Protein AF-A0A7R9W314-F1 (afdb_monomer)

pLDDT: mean 70.93, std 20.99, range [37.16, 96.94]

Radius of gyration: 22.86 Å; Cα contacts (8 Å, |Δi|>4): 76; chains: 1; bounding box: 72×40×45 Å

Solvent-accessible surface area (backbone atoms only — not comparable to full-atom values): 7756 Å² total; per-residue (Å²): 132,90,81,87,83,90,87,79,88,80,91,74,93,72,80,85,75,91,73,79,82,76,75,77,73,76,75,78,81,85,75,85,87,82,88,90,84,82,79,89,85,84,85,86,83,83,79,80,63,73,93,79,44,99,67,88,30,60,48,74,48,79,35,54,52,63,67,47,68,48,92,50,57,81,52,60,50,74,50,76,45,85,40,74,96,56,45,70,66,41,58,46,43,73,71,45,45,53,53,50,54,26,49,58,68,60,75,79,116

Organism: NCBI:txid2749911

Foldseek 3Di:
DDDDDDDDDDDDDDDDDDDDPPPPPPPPPPDDDDDDDADDDDDDDDDDPVVPDVDDQKDKDKAQQPRQQAPGSRDIDIDIDRDDPDNPVVVVCNPCVSVVVNVVNVVVD

Nearest PDB structures (foldseek):
  4uxg-assembly2_E  TM=2.327E-01  e=3.414E+00  Tequatrovirus T4
  5nxh-assembly1_C  TM=2.065E-01  e=5.202E+00  Tequatrovirus T4

Secondary structure (DSSP, 8-state):
--------------PPP-------------PPP-SS-PPP----PPP--TTT-SS---EEEEE-TTSS--S-TT--EEEEE---S-SHHHHHHHHHHHHHHHHHHHHT-

InterPro domains:
  IPR000222 PPM-type phosphatase, divalent cation binding [PS01032] (77-85)
  IPR036457 PPM-type phosphatase-like domain superfamily [G3DSA:3.60.40.10] (22-109)
  IPR036457 PPM-type phosphatase-like domain superfamily [SSF81606] (36-106)

Mean predicted aligned error: 15.4 Å

Structure (mmCIF, N/CA/C/O backbone):
data_AF-A0A7R9W314-F1
#
_entry.id   AF-A0A7R9W314-F1
#
loop_
_atom_site.group_PDB
_atom_site.id
_atom_site.type_symbol
_atom_site.label_atom_id
_atom_site.label_alt_id
_atom_site.label_comp_id
_atom_site.label_asym_id
_atom_site.label_entity_id
_atom_site.label_seq_id
_atom_site.pdbx_PDB_ins_code
_atom_site.Cartn_x
_atom_site.Cartn_y
_atom_site.Cartn_z
_atom_site.occupancy
_atom_site.B_iso_or_equiv
_atom_site.auth_seq_id
_atom_site.auth_comp_id
_atom_site.auth_asym_id
_atom_site.auth_atom_id
_atom_site.pdbx_PDB_model_num
ATOM 1 N N . ASN A 1 1 ? -61.585 -0.830 18.995 1.00 44.78 1 ASN A N 1
ATOM 2 C CA . ASN A 1 1 ? -61.076 -0.820 20.380 1.00 44.78 1 ASN A CA 1
ATOM 3 C C . ASN A 1 1 ? -59.577 -1.008 20.354 1.00 44.78 1 ASN A C 1
ATOM 5 O O . ASN A 1 1 ? -59.170 -2.032 19.835 1.00 44.78 1 ASN A O 1
ATOM 9 N N . PHE A 1 2 ? -58.839 -0.047 20.934 1.00 43.28 2 PHE A N 1
ATOM 10 C CA . PHE A 1 2 ? -57.422 -0.138 21.340 1.00 43.28 2 PHE A CA 1
ATOM 11 C C . PHE A 1 2 ? -56.403 -0.321 20.185 1.00 43.28 2 PHE A C 1
ATOM 13 O O . PHE A 1 2 ? -56.464 -1.303 19.471 1.00 43.28 2 PHE A O 1
ATOM 20 N N . LEU A 1 3 ? -55.442 0.555 19.889 1.00 47.28 3 LEU A N 1
ATOM 21 C CA . LEU A 1 3 ? -54.722 1.537 20.692 1.00 47.28 3 LEU A CA 1
ATOM 22 C C . LEU A 1 3 ? -54.545 2.859 19.925 1.00 47.28 3 LEU A C 1
ATOM 24 O O . LEU A 1 3 ? -54.200 2.890 18.745 1.00 47.28 3 LEU A O 1
ATOM 28 N N . LYS A 1 4 ? -54.745 3.944 20.668 1.00 45.94 4 LYS A N 1
ATOM 29 C CA . LYS A 1 4 ? -54.036 5.216 20.520 1.00 45.94 4 LYS A CA 1
ATOM 30 C C . LYS A 1 4 ? -52.653 5.041 21.164 1.00 45.94 4 LYS A C 1
ATOM 32 O O . LYS A 1 4 ? -52.574 4.240 22.084 1.00 45.94 4 LYS A O 1
ATOM 37 N N . ASP A 1 5 ? -51.640 5.758 20.674 1.00 45.75 5 ASP A N 1
ATOM 38 C CA . ASP A 1 5 ? -50.556 6.413 21.444 1.00 45.75 5 ASP A CA 1
ATOM 39 C C . ASP A 1 5 ? -49.535 6.979 20.433 1.00 45.75 5 ASP A C 1
ATOM 41 O O . ASP A 1 5 ? -48.861 6.249 19.716 1.00 45.75 5 ASP A O 1
ATOM 45 N N . THR A 1 6 ? -49.631 8.253 20.046 1.00 47.88 6 THR A N 1
ATOM 46 C CA . THR A 1 6 ? -48.913 9.408 20.626 1.00 47.88 6 THR A CA 1
ATOM 47 C C . THR A 1 6 ? -47.394 9.250 20.735 1.00 47.88 6 THR A C 1
ATOM 49 O O . THR A 1 6 ? -46.882 8.839 21.767 1.00 47.88 6 THR A O 1
ATOM 52 N N . CYS A 1 7 ? -46.679 9.778 19.737 1.00 37.16 7 CYS A N 1
ATOM 53 C CA . CYS A 1 7 ? -45.371 10.404 19.937 1.00 37.16 7 CYS A CA 1
ATOM 54 C C . CYS A 1 7 ? -45.398 11.812 19.321 1.00 37.16 7 CYS A C 1
ATOM 56 O O 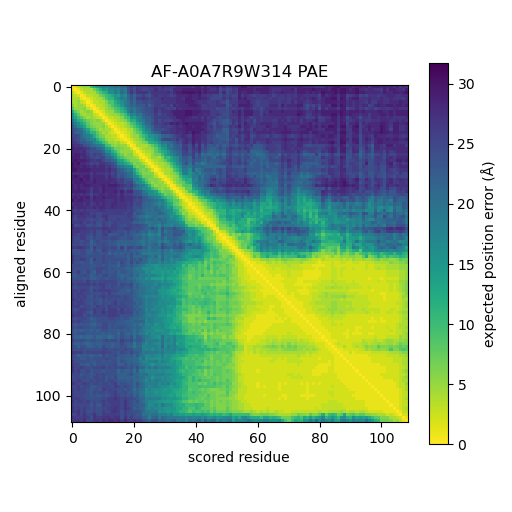. CYS A 1 7 ? -45.222 12.004 18.121 1.00 37.16 7 CYS A O 1
ATOM 58 N N . LYS A 1 8 ? -45.678 12.801 20.176 1.00 43.97 8 LYS A N 1
ATOM 59 C CA . LYS A 1 8 ? -45.289 14.209 20.013 1.00 43.97 8 LYS A CA 1
ATOM 60 C C . LYS A 1 8 ? -44.106 14.474 20.957 1.00 43.97 8 LYS A C 1
ATOM 62 O O . LYS A 1 8 ? -44.029 13.818 21.990 1.00 43.97 8 LYS A O 1
ATOM 67 N N . PHE A 1 9 ? -43.324 15.514 20.638 1.00 39.28 9 PHE A N 1
ATOM 68 C CA . PHE A 1 9 ? -42.152 16.075 21.349 1.00 39.28 9 PHE A CA 1
ATOM 69 C C . PHE A 1 9 ? -40.831 15.331 21.071 1.00 39.28 9 PHE A C 1
ATOM 71 O O . PHE A 1 9 ? -40.770 14.122 21.204 1.00 39.28 9 PHE A O 1
ATOM 78 N N . PHE A 1 10 ? -39.733 15.958 20.632 1.00 40.94 10 PHE A N 1
ATOM 79 C CA . PHE A 1 10 ? -39.216 17.303 20.905 1.00 40.94 10 PHE A CA 1
ATOM 80 C C . PHE A 1 10 ? -38.650 17.980 19.647 1.00 40.94 10 PHE A C 1
ATOM 82 O O . PHE A 1 10 ? -37.855 17.394 18.916 1.00 40.94 10 PHE A O 1
ATOM 89 N N . GLY A 1 11 ? -38.975 19.263 19.475 1.00 47.06 11 GLY A N 1
ATOM 90 C CA . GLY A 1 11 ? -38.078 20.192 18.803 1.00 47.06 11 GLY A CA 1
ATOM 91 C C . GLY A 1 11 ? -36.898 20.511 19.721 1.00 47.06 11 GLY A C 1
ATOM 92 O O . GLY A 1 11 ? -37.087 20.835 20.892 1.00 47.06 11 GLY A O 1
ATOM 93 N N . ALA A 1 12 ? -35.687 20.417 19.186 1.00 44.69 12 ALA A N 1
ATOM 94 C CA . ALA A 1 12 ? -34.502 21.057 19.737 1.00 44.69 12 ALA A CA 1
ATOM 95 C C . ALA A 1 12 ? -33.561 21.373 18.574 1.00 44.69 12 ALA A C 1
ATOM 97 O O . ALA A 1 12 ? -32.737 20.565 18.153 1.00 44.69 12 ALA A O 1
ATOM 98 N N . GLU A 1 13 ? -33.737 22.578 18.058 1.00 53.38 13 GLU A N 1
ATOM 99 C CA . GLU A 1 13 ? -32.801 23.304 17.220 1.00 53.38 13 GLU A CA 1
ATOM 100 C C . GLU A 1 13 ? -31.428 23.326 17.921 1.00 53.38 13 GLU A C 1
ATOM 102 O O . GLU A 1 13 ? -31.232 23.999 18.935 1.00 53.38 13 GLU A O 1
ATOM 107 N N . ARG A 1 14 ? -30.468 22.536 17.430 1.00 49.84 14 ARG A N 1
ATOM 108 C CA . ARG A 1 14 ? -29.071 22.610 17.873 1.00 49.84 14 ARG A CA 1
ATOM 109 C C . ARG A 1 14 ? -28.219 23.077 16.706 1.00 49.84 14 ARG A C 1
ATOM 111 O O . ARG A 1 14 ? -27.969 22.335 15.763 1.00 49.84 14 ARG A O 1
ATOM 118 N N . ARG A 1 15 ? -27.776 24.331 16.800 1.00 53.88 15 ARG A N 1
ATOM 119 C CA . ARG A 1 15 ? -26.762 24.924 15.924 1.00 53.88 15 ARG A CA 1
ATOM 120 C C . ARG A 1 15 ? -25.493 24.057 15.952 1.00 53.88 15 ARG A C 1
ATOM 122 O O . ARG A 1 15 ? -25.038 23.736 17.056 1.00 53.88 15 ARG A O 1
ATOM 129 N N . PRO A 1 16 ? -24.874 23.725 14.808 1.00 57.66 16 PRO A N 1
ATOM 130 C CA . PRO A 1 16 ? -23.546 23.133 14.825 1.00 57.66 16 PRO A CA 1
ATOM 131 C C . PRO A 1 16 ? -22.528 24.173 15.319 1.00 57.66 16 PRO A C 1
ATOM 133 O O . PRO A 1 16 ? -22.443 25.288 14.804 1.00 57.66 16 PRO A O 1
ATOM 136 N N . LYS A 1 17 ? -21.777 23.814 16.367 1.00 59.94 17 LYS A N 1
ATOM 137 C CA . LYS A 1 17 ? -20.582 24.547 16.806 1.00 59.94 17 LYS A CA 1
ATOM 138 C C . LYS A 1 17 ? -19.440 24.276 15.812 1.00 59.94 17 LYS A C 1
ATOM 140 O O . LYS A 1 17 ? -19.335 23.150 15.331 1.00 59.94 17 LYS A O 1
ATOM 145 N N . PRO A 1 18 ? -18.560 25.252 15.534 1.00 59.12 18 PRO A N 1
ATOM 146 C CA . PRO A 1 18 ? -17.438 25.062 14.627 1.00 59.12 18 PRO A CA 1
ATOM 147 C C . PRO A 1 18 ? -16.318 24.305 15.349 1.00 59.12 18 PRO A C 1
ATOM 149 O O . PRO A 1 18 ? -15.553 24.886 16.117 1.00 59.12 18 PRO A O 1
ATOM 152 N N . SER A 1 19 ? -16.211 22.997 15.122 1.00 55.72 19 SER A N 1
ATOM 153 C CA . SER A 1 19 ? -15.044 22.215 15.535 1.00 55.72 19 SER A CA 1
ATOM 154 C C . SER A 1 19 ? -14.156 21.968 14.323 1.00 55.72 19 SER A C 1
ATOM 156 O O . SER A 1 19 ? -14.455 21.115 13.496 1.00 55.72 19 SER A O 1
ATOM 158 N N . HIS A 1 20 ? -13.099 22.777 14.226 1.00 51.25 20 HIS A N 1
ATOM 159 C CA . HIS A 1 20 ? -11.806 22.461 13.615 1.00 51.25 20 HIS A CA 1
ATOM 160 C C . HIS A 1 20 ? -11.831 21.315 12.595 1.00 51.25 20 HIS A C 1
ATOM 162 O O . HIS A 1 20 ? -11.523 20.167 12.914 1.00 51.25 20 HIS A O 1
ATOM 168 N N . VAL A 1 21 ? -12.134 21.667 11.345 1.00 46.75 21 VAL A N 1
ATOM 169 C CA . VAL A 1 21 ? -11.804 20.848 10.179 1.00 46.75 21 VAL A CA 1
ATOM 170 C C . VAL A 1 21 ? -10.280 20.754 10.129 1.00 46.75 21 VAL A C 1
ATOM 172 O O . VAL A 1 21 ? -9.602 21.643 9.610 1.00 46.75 21 VAL A O 1
ATOM 175 N N . ARG A 1 22 ? -9.721 19.698 10.727 1.00 47.00 22 ARG A N 1
ATOM 176 C CA . ARG A 1 22 ? -8.365 19.259 10.412 1.00 47.00 22 ARG A CA 1
ATOM 177 C C . ARG A 1 22 ? -8.419 18.761 8.977 1.00 47.00 22 ARG A C 1
ATOM 179 O O . ARG A 1 22 ? -8.831 17.639 8.720 1.00 47.00 22 ARG A O 1
ATOM 186 N N . LYS A 1 23 ? -8.051 19.643 8.052 1.00 43.34 23 LYS A N 1
ATOM 187 C CA . LYS A 1 23 ? -7.690 19.266 6.692 1.00 43.34 23 LYS A CA 1
ATOM 188 C C . LYS A 1 23 ? -6.521 18.292 6.825 1.00 43.34 23 LYS A C 1
ATOM 190 O O . LYS A 1 23 ? -5.404 18.720 7.107 1.00 43.34 23 LYS A O 1
ATOM 195 N N . THR A 1 24 ? -6.782 16.995 6.714 1.00 46.72 24 THR A N 1
ATOM 196 C CA . THR A 1 24 ? -5.748 16.028 6.361 1.00 46.72 24 THR A CA 1
ATOM 197 C C . THR A 1 24 ? -5.283 16.430 4.974 1.00 46.72 24 THR A C 1
ATOM 199 O O . THR A 1 24 ? -5.982 16.278 3.976 1.00 46.72 24 THR A O 1
ATOM 202 N N . VAL A 1 25 ? -4.133 17.090 4.954 1.00 42.16 25 VAL A N 1
ATOM 203 C CA . VAL A 1 25 ? -3.389 17.380 3.742 1.00 42.16 25 VAL A CA 1
ATOM 204 C C . VAL A 1 25 ? -2.981 16.013 3.204 1.00 42.16 25 VAL A C 1
ATOM 206 O O . VAL A 1 25 ? -2.051 15.404 3.722 1.00 42.16 25 VAL A O 1
ATOM 209 N N . CYS A 1 26 ? -3.730 15.488 2.231 1.00 43.72 26 CYS A N 1
ATOM 210 C CA . CYS A 1 26 ? -3.163 14.524 1.298 1.00 43.72 26 CYS A CA 1
ATOM 211 C C . CYS A 1 26 ? -2.029 15.272 0.612 1.00 43.72 26 CYS A C 1
ATOM 213 O O . CYS A 1 26 ? -2.261 16.216 -0.142 1.00 43.72 26 CYS A O 1
ATOM 215 N N . GLU A 1 27 ? -0.813 14.937 1.016 1.00 46.44 27 GLU A N 1
ATOM 216 C CA . GLU A 1 27 ? 0.412 15.502 0.492 1.00 46.44 27 GLU A CA 1
ATOM 217 C C . GLU A 1 27 ? 0.427 15.263 -1.021 1.00 46.44 27 GLU A C 1
ATOM 219 O O . GLU A 1 27 ? 0.504 14.129 -1.494 1.00 46.44 27 GLU A O 1
ATOM 224 N N . GLU A 1 28 ? 0.242 16.344 -1.781 1.00 49.66 28 GLU A N 1
ATOM 225 C CA . GLU A 1 28 ? 0.301 16.343 -3.236 1.00 49.66 28 GLU A CA 1
ATOM 226 C C . GLU A 1 28 ? 1.668 15.809 -3.675 1.00 49.66 28 GLU A C 1
ATOM 228 O O . GLU A 1 28 ? 2.685 16.505 -3.613 1.00 49.66 28 GLU A O 1
ATOM 233 N N . GLN A 1 29 ? 1.691 14.565 -4.151 1.00 48.41 29 GLN A N 1
ATOM 234 C CA . GLN A 1 29 ? 2.830 14.008 -4.864 1.00 48.41 29 GLN A CA 1
ATOM 235 C C . GLN A 1 29 ? 3.014 14.783 -6.171 1.00 48.41 29 GLN A C 1
ATOM 237 O O . GLN A 1 29 ? 2.358 14.557 -7.186 1.00 48.41 29 GLN A O 1
ATOM 242 N N . LYS A 1 30 ? 3.924 15.751 -6.120 1.00 46.88 30 LYS A N 1
ATOM 243 C CA . LYS A 1 30 ? 4.316 16.610 -7.231 1.00 46.88 30 LYS A CA 1
ATOM 244 C C . LYS A 1 30 ? 5.262 15.845 -8.163 1.00 46.88 30 LYS A C 1
ATOM 246 O O . LYS A 1 30 ? 6.467 16.079 -8.139 1.00 46.88 30 LYS A O 1
ATOM 251 N N . LEU A 1 31 ? 4.734 14.926 -8.976 1.00 50.66 31 LEU A N 1
ATOM 252 C CA . LEU A 1 31 ? 5.505 14.283 -10.046 1.00 50.66 31 LEU A CA 1
ATOM 253 C C . LEU A 1 31 ? 5.364 15.060 -11.360 1.00 50.66 31 LEU A C 1
ATOM 255 O O . LEU A 1 31 ? 4.271 15.248 -11.893 1.00 50.66 31 LEU A O 1
ATOM 259 N N . GLN A 1 32 ? 6.502 15.530 -11.869 1.00 41.72 32 GLN A N 1
ATOM 260 C CA . GLN A 1 32 ? 6.618 16.208 -13.153 1.00 41.72 32 GLN A CA 1
ATOM 261 C C . GLN A 1 32 ? 6.453 15.205 -14.303 1.00 41.72 32 GLN A C 1
ATOM 263 O O . GLN A 1 32 ? 7.152 14.200 -14.383 1.00 41.72 32 GLN A O 1
ATOM 268 N N . MET A 1 33 ? 5.509 15.527 -15.187 1.00 45.00 33 MET A N 1
ATOM 269 C CA . MET A 1 33 ? 5.185 14.841 -16.433 1.00 45.00 33 MET A CA 1
ATOM 270 C C . MET A 1 33 ? 6.268 15.048 -17.493 1.00 45.00 33 MET A C 1
ATOM 272 O O . MET A 1 33 ? 6.472 16.178 -17.931 1.00 45.00 33 MET A O 1
ATOM 276 N N . THR A 1 34 ? 6.802 13.960 -18.041 1.00 48.03 34 THR A N 1
ATOM 277 C CA . THR A 1 34 ? 7.074 13.845 -19.479 1.00 48.03 34 THR A CA 1
ATOM 278 C C . THR A 1 34 ? 6.877 12.391 -19.916 1.00 48.03 34 THR A C 1
ATOM 280 O O . THR A 1 34 ? 7.413 11.475 -19.307 1.00 48.03 34 THR A O 1
ATOM 283 N N . SER A 1 35 ? 6.151 12.206 -21.022 1.00 48.88 35 SER A N 1
ATOM 284 C CA . SER A 1 35 ? 6.073 10.984 -21.843 1.00 48.88 35 SER A CA 1
ATOM 285 C C . SER A 1 35 ? 4.814 10.101 -21.718 1.00 48.88 35 SER A C 1
ATOM 287 O O . SER A 1 35 ? 4.202 9.941 -20.671 1.00 48.88 35 SER A O 1
ATOM 289 N N . THR A 1 36 ? 4.383 9.639 -22.891 1.00 53.84 36 THR A N 1
ATOM 290 C CA . THR A 1 36 ? 3.026 9.343 -23.402 1.00 53.84 36 THR A CA 1
ATOM 291 C C . THR A 1 36 ? 2.623 7.868 -23.247 1.00 53.84 36 THR A C 1
ATOM 293 O O . THR A 1 36 ? 3.387 7.022 -23.683 1.00 53.84 36 THR A O 1
ATOM 296 N N . ARG A 1 37 ? 1.455 7.411 -22.778 1.00 62.69 37 ARG A N 1
ATOM 297 C CA . ARG A 1 37 ? 0.161 7.965 -22.340 1.00 62.69 37 ARG A CA 1
ATOM 298 C C . ARG A 1 37 ? -0.317 7.041 -21.203 1.00 62.69 37 ARG A C 1
ATOM 300 O O . ARG A 1 37 ? -0.707 5.912 -21.495 1.00 62.69 37 ARG A O 1
ATOM 307 N N . SER A 1 38 ? -0.364 7.511 -19.959 1.00 48.28 38 SER A N 1
ATOM 308 C CA . SER A 1 38 ? -1.059 6.807 -18.873 1.00 48.28 38 SER A CA 1
ATOM 309 C C . SER A 1 38 ? -2.485 7.352 -18.706 1.00 48.28 38 SER A C 1
ATOM 311 O O . SER A 1 38 ? -2.756 8.537 -18.919 1.00 48.28 38 SER A O 1
ATOM 313 N N . ARG A 1 39 ? -3.432 6.445 -18.435 1.00 54.28 39 ARG A N 1
ATOM 314 C CA . ARG A 1 39 ? -4.865 6.733 -18.254 1.00 54.28 39 ARG A CA 1
ATOM 315 C C . ARG A 1 39 ? -5.121 7.352 -16.876 1.00 54.28 39 ARG A C 1
ATOM 317 O O . ARG A 1 39 ? -4.373 7.070 -15.944 1.00 54.28 39 ARG A O 1
ATOM 324 N N . PRO A 1 40 ? -6.195 8.141 -16.715 1.00 48.66 40 PRO A N 1
ATOM 325 C CA . PRO A 1 40 ? -6.518 8.708 -15.417 1.00 48.66 40 PRO A CA 1
ATOM 326 C C . PRO A 1 40 ? -7.021 7.614 -14.460 1.00 48.66 40 PRO A C 1
ATOM 328 O O . PRO A 1 40 ? -8.037 6.968 -14.719 1.00 48.66 40 PRO A O 1
ATOM 331 N N . LEU A 1 41 ? -6.296 7.411 -13.358 1.00 55.50 41 LEU A N 1
ATOM 332 C CA . LEU A 1 41 ? -6.753 6.635 -12.206 1.00 55.50 41 LEU A CA 1
ATOM 333 C C . LEU A 1 41 ? -7.689 7.524 -11.380 1.00 55.50 41 LEU A C 1
ATOM 335 O O . LEU A 1 41 ? -7.247 8.489 -10.763 1.00 55.50 41 LEU A O 1
ATOM 339 N N . PHE A 1 42 ? -8.984 7.212 -11.386 1.00 55.06 42 PHE A N 1
ATOM 340 C CA . PHE A 1 42 ? -9.953 7.811 -10.472 1.00 55.06 42 PHE A CA 1
ATOM 341 C C . PHE A 1 42 ? -10.371 6.753 -9.448 1.00 55.06 42 PHE A C 1
ATOM 343 O O . PHE A 1 42 ? -10.943 5.733 -9.828 1.00 55.06 42 PHE A O 1
ATOM 350 N N . SER A 1 43 ? -10.119 6.999 -8.163 1.00 52.44 43 SER A N 1
ATOM 351 C CA . SER A 1 43 ? -10.787 6.297 -7.065 1.00 52.44 43 SER A CA 1
ATOM 352 C C . SER A 1 43 ? -11.633 7.301 -6.286 1.00 52.44 43 SER A C 1
ATOM 354 O O . SER A 1 43 ? -11.214 8.424 -6.014 1.00 52.44 43 SER A O 1
ATOM 356 N N . VAL A 1 44 ? -12.868 6.913 -5.977 1.00 55.28 44 VAL A N 1
ATOM 357 C CA . VAL A 1 44 ? -13.765 7.662 -5.095 1.00 55.28 44 VAL A CA 1
ATOM 358 C C . VAL A 1 44 ? -14.135 6.703 -3.974 1.00 55.28 44 VAL A C 1
ATOM 360 O O . VAL A 1 44 ? -14.795 5.697 -4.223 1.00 55.28 44 VAL A O 1
ATOM 363 N N . ALA A 1 45 ? -13.668 6.984 -2.761 1.00 57.84 45 ALA A N 1
ATOM 364 C CA . ALA A 1 45 ? -14.080 6.278 -1.557 1.00 57.84 45 ALA A CA 1
ATOM 365 C C . ALA A 1 45 ? -15.152 7.129 -0.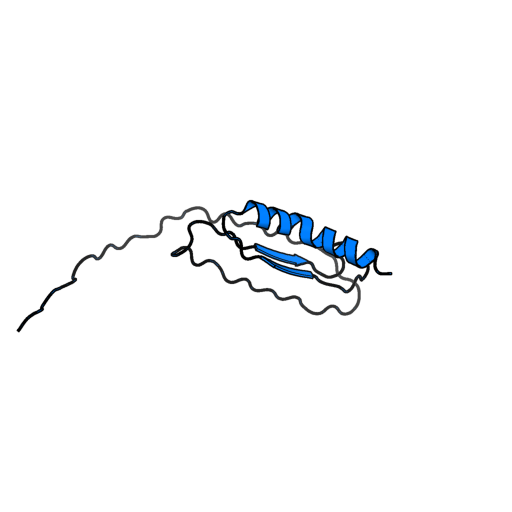864 1.00 57.84 45 ALA A C 1
ATOM 367 O O . ALA A 1 45 ? -14.883 8.271 -0.492 1.00 57.84 45 ALA A O 1
ATOM 368 N N . GLU A 1 46 ? -16.375 6.610 -0.754 1.00 56.91 46 GLU A N 1
ATOM 369 C CA . GLU A 1 46 ? -17.461 7.315 -0.073 1.00 56.91 46 GLU A CA 1
ATOM 370 C C . GLU A 1 46 ? -17.362 7.109 1.444 1.00 56.91 46 GLU A C 1
ATOM 372 O O . GLU A 1 46 ? -17.072 6.020 1.943 1.00 56.91 46 GLU A O 1
ATOM 377 N N . GLU A 1 47 ? -17.541 8.214 2.158 1.00 61.75 47 GLU A N 1
ATOM 378 C CA . GLU A 1 47 ? -17.291 8.376 3.581 1.00 61.75 47 GLU A CA 1
ATOM 379 C C . GLU A 1 47 ? -18.326 7.646 4.453 1.00 61.75 47 GLU A C 1
ATOM 381 O O . GLU A 1 47 ? -19.523 7.663 4.179 1.00 61.75 47 GLU A O 1
ATOM 386 N N . MET A 1 48 ? -17.805 7.029 5.520 1.00 57.59 48 MET A N 1
AT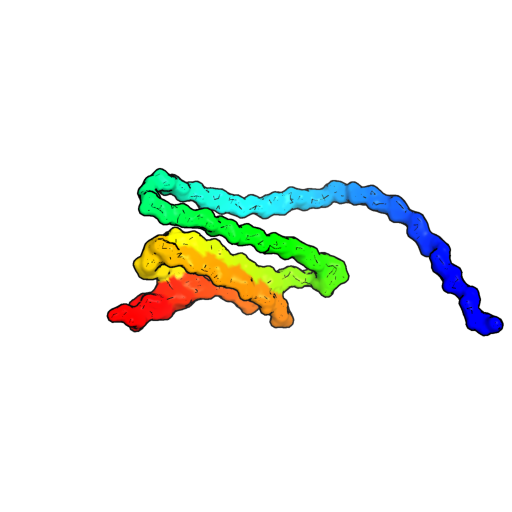OM 387 C CA . MET A 1 48 ? -18.423 6.600 6.780 1.00 57.59 48 MET A CA 1
ATOM 388 C C . MET A 1 48 ? -19.956 6.587 6.897 1.00 57.59 48 MET A C 1
ATOM 390 O O . MET A 1 48 ? -20.651 7.581 6.705 1.00 57.59 48 MET A O 1
ATOM 394 N N . ASN A 1 49 ? -20.463 5.518 7.519 1.00 60.12 49 ASN A N 1
ATOM 395 C CA . ASN A 1 49 ? -21.684 5.595 8.317 1.00 60.12 49 ASN A CA 1
ATOM 396 C C . ASN A 1 49 ? -21.335 5.815 9.807 1.00 60.12 49 ASN A C 1
ATOM 398 O O . ASN A 1 49 ? -21.345 4.852 10.584 1.00 60.12 49 ASN A O 1
ATOM 402 N N . PRO A 1 50 ? -21.055 7.061 10.247 1.00 59.09 50 PRO A N 1
ATOM 403 C CA . PRO A 1 50 ? -20.677 7.345 11.633 1.00 59.09 50 PRO A CA 1
ATOM 404 C C . PRO A 1 50 ? -21.818 7.066 12.621 1.00 59.09 50 PRO A C 1
ATOM 406 O O . PRO A 1 50 ? -21.596 7.017 13.826 1.00 59.09 50 PRO A O 1
ATOM 409 N N . SER A 1 51 ? -23.047 6.851 12.134 1.00 57.84 51 SER A N 1
ATOM 410 C CA . SER A 1 51 ? -24.179 6.466 12.981 1.00 57.84 51 SER A CA 1
ATOM 411 C C . SER A 1 51 ? -24.175 4.985 13.384 1.00 57.84 51 SER A C 1
ATOM 413 O O . SER A 1 51 ? -24.943 4.605 14.266 1.00 57.84 51 SER A O 1
ATOM 415 N N . ARG A 1 52 ? -23.338 4.140 12.752 1.00 59.94 52 ARG A N 1
ATOM 416 C CA . ARG A 1 52 ? -23.346 2.675 12.945 1.00 59.94 52 ARG A CA 1
ATOM 417 C C . ARG A 1 52 ? -22.017 2.052 13.376 1.00 59.94 52 ARG A C 1
ATOM 419 O O . ARG A 1 52 ? -22.035 0.899 13.796 1.00 59.94 52 ARG A O 1
ATOM 426 N N . ARG A 1 53 ? -20.890 2.766 13.291 1.00 65.31 53 ARG A N 1
ATOM 427 C CA . ARG A 1 53 ? -19.569 2.269 13.716 1.00 65.31 53 ARG A CA 1
ATOM 428 C C . ARG A 1 53 ? -18.863 3.320 14.576 1.00 65.31 53 ARG A C 1
AT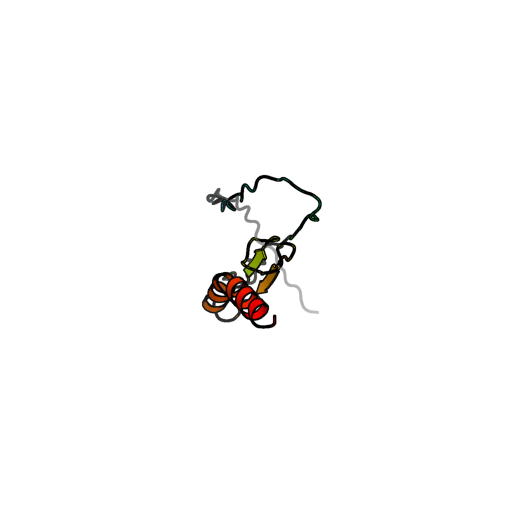OM 430 O O . ARG A 1 53 ? -18.832 4.491 14.214 1.00 65.31 53 ARG A O 1
ATOM 437 N N . SER A 1 54 ? -18.316 2.899 15.718 1.00 66.19 54 SER A N 1
ATOM 438 C CA . SER A 1 54 ? -17.540 3.760 16.624 1.00 66.19 54 SER A CA 1
ATOM 439 C C . SER A 1 54 ? -16.111 4.019 16.135 1.00 66.19 54 SER A C 1
ATOM 441 O O . SER A 1 54 ? -15.501 5.002 16.548 1.00 66.19 54 SER A O 1
ATOM 443 N N . THR A 1 55 ? -15.583 3.153 15.267 1.00 69.69 55 THR A N 1
ATOM 444 C CA . THR A 1 55 ? -14.230 3.216 14.698 1.00 69.69 55 THR A CA 1
ATOM 445 C C . THR A 1 55 ? -14.277 2.894 13.200 1.00 69.69 55 THR A C 1
ATOM 447 O O .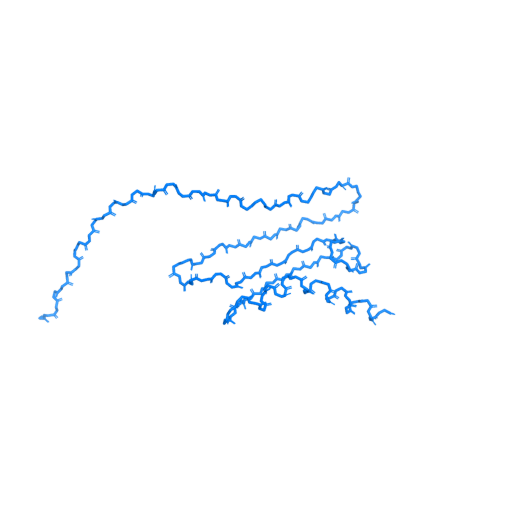 THR A 1 55 ? -14.996 1.992 12.772 1.00 69.69 55 THR A O 1
ATOM 450 N N . MET A 1 56 ? -13.536 3.660 12.392 1.00 75.62 56 MET A N 1
ATOM 451 C CA . MET A 1 56 ? -13.243 3.327 10.992 1.00 75.62 56 MET A CA 1
ATOM 452 C C . MET A 1 56 ? -12.113 2.303 10.987 1.00 75.62 56 MET A C 1
ATOM 454 O O . MET A 1 56 ? -10.975 2.661 11.288 1.00 75.62 56 MET A O 1
ATOM 458 N N . GLU A 1 57 ? -12.422 1.043 10.702 1.00 83.31 57 GLU A N 1
ATOM 459 C CA . GLU A 1 57 ? -11.410 -0.016 10.568 1.00 83.31 57 GLU A CA 1
ATOM 460 C C . GLU A 1 57 ? -11.035 -0.253 9.099 1.00 83.31 57 GLU A C 1
ATOM 462 O O . GLU A 1 57 ? -9.967 -0.787 8.836 1.00 83.31 57 GLU A O 1
ATOM 467 N N . ASP A 1 58 ? -11.849 0.220 8.151 1.00 86.25 58 ASP A N 1
ATOM 468 C CA . ASP A 1 58 ? -11.615 0.072 6.715 1.00 86.25 58 ASP A CA 1
ATOM 469 C C . ASP A 1 58 ? -10.482 0.992 6.225 1.00 86.25 58 ASP A C 1
ATOM 471 O O . ASP A 1 58 ? -10.356 2.147 6.659 1.00 86.25 58 ASP A O 1
ATOM 475 N N . VAL A 1 59 ? -9.689 0.504 5.269 1.00 88.88 59 VAL A N 1
ATOM 476 C CA . VAL A 1 59 ? -8.642 1.272 4.573 1.00 88.88 59 VAL A CA 1
ATOM 477 C C . VAL A 1 59 ? -8.650 0.939 3.089 1.00 88.88 59 VAL A C 1
ATOM 479 O O . VAL A 1 59 ? -8.921 -0.189 2.687 1.00 88.88 59 VAL A O 1
ATOM 482 N N . HIS A 1 60 ? -8.322 1.929 2.264 1.00 90.38 60 HIS A N 1
ATOM 483 C CA . HIS A 1 60 ? -8.028 1.730 0.854 1.00 90.38 60 HIS A CA 1
ATOM 484 C C . HIS A 1 60 ? -6.612 2.212 0.548 1.00 90.38 60 HIS A C 1
ATOM 486 O O . HIS A 1 60 ? -6.170 3.233 1.068 1.00 90.38 60 HIS A O 1
ATOM 492 N N . VAL A 1 61 ? -5.918 1.489 -0.324 1.00 91.38 61 VAL A N 1
ATOM 493 C CA . VAL A 1 61 ? -4.598 1.857 -0.842 1.00 91.38 61 VAL A CA 1
ATOM 494 C C . VAL A 1 61 ? -4.679 1.998 -2.353 1.00 91.38 61 VAL A C 1
ATOM 496 O O . VAL A 1 61 ? -5.351 1.215 -3.027 1.00 91.38 61 VAL A O 1
ATOM 499 N N . CYS A 1 62 ? -4.022 3.017 -2.895 1.00 92.12 62 CYS A N 1
ATOM 500 C CA . CYS A 1 62 ? -3.939 3.272 -4.328 1.00 92.12 62 CYS A CA 1
ATOM 501 C C . CYS A 1 62 ? -2.507 3.690 -4.654 1.00 92.12 62 CYS A C 1
ATOM 503 O O . CYS A 1 62 ? -2.042 4.736 -4.210 1.00 92.12 62 CYS A O 1
ATOM 505 N N . HIS A 1 63 ? -1.822 2.875 -5.444 1.00 92.62 63 HIS A N 1
ATOM 506 C CA . HIS A 1 63 ? -0.492 3.148 -5.957 1.00 92.62 63 HIS A CA 1
ATOM 507 C C . HIS A 1 63 ? -0.562 3.305 -7.470 1.00 92.62 63 HIS A C 1
ATOM 509 O O . HIS A 1 63 ? -1.079 2.441 -8.185 1.00 92.62 63 HIS A O 1
ATOM 515 N N . GLY A 1 64 ? -0.039 4.427 -7.950 1.00 89.25 64 GLY A N 1
ATOM 516 C CA . GLY A 1 64 ? 0.102 4.670 -9.372 1.00 89.25 64 GLY A CA 1
ATOM 517 C C . GLY A 1 64 ? 1.186 3.789 -10.007 1.00 89.25 64 GLY A C 1
ATOM 518 O O . GLY A 1 64 ? 1.927 3.084 -9.314 1.00 89.25 64 GLY A O 1
ATOM 519 N N . PRO A 1 65 ? 1.303 3.853 -11.340 1.00 92.94 65 PRO A N 1
ATOM 520 C CA . PRO A 1 65 ? 2.424 3.261 -12.058 1.00 92.94 65 PRO A CA 1
ATOM 521 C C . PRO A 1 65 ? 3.762 3.727 -11.473 1.00 92.94 65 PRO A C 1
ATOM 523 O O . PRO A 1 65 ? 3.923 4.909 -11.160 1.00 92.94 65 PRO A O 1
ATOM 526 N N . ASN A 1 66 ? 4.709 2.802 -11.306 1.00 90.38 66 ASN A N 1
ATOM 527 C CA . ASN A 1 66 ? 6.056 3.071 -10.793 1.00 90.38 66 ASN A CA 1
ATOM 528 C C . ASN A 1 66 ? 6.127 3.688 -9.368 1.00 90.38 66 ASN A C 1
ATOM 530 O O . ASN A 1 66 ? 7.148 4.267 -9.000 1.00 90.38 66 ASN A O 1
ATOM 534 N N . THR A 1 67 ? 5.076 3.585 -8.537 1.00 92.25 67 THR A N 1
ATOM 535 C CA . THR A 1 67 ? 5.090 4.156 -7.166 1.00 92.25 67 THR A CA 1
ATOM 536 C C . THR A 1 67 ? 5.243 3.136 -6.038 1.00 92.25 67 THR A C 1
ATOM 538 O O . THR A 1 67 ? 5.296 3.530 -4.877 1.00 92.25 67 THR A O 1
ATOM 541 N N . TRP A 1 68 ? 5.237 1.836 -6.336 1.00 94.25 68 TRP A N 1
ATOM 542 C CA . TRP A 1 68 ? 5.128 0.785 -5.312 1.00 94.25 68 TRP A CA 1
ATOM 543 C C . TRP A 1 68 ? 6.138 -0.359 -5.450 1.00 94.25 68 TRP A C 1
ATOM 545 O O . TRP A 1 68 ? 6.030 -1.365 -4.758 1.00 94.25 68 TRP A O 1
ATOM 555 N N . GLY A 1 69 ? 7.148 -0.186 -6.306 1.00 92.62 69 GLY A N 1
ATOM 556 C CA . GLY A 1 69 ? 8.284 -1.106 -6.408 1.00 92.62 69 GLY A CA 1
ATOM 557 C C . GLY A 1 69 ? 8.084 -2.320 -7.320 1.00 92.62 69 GLY A C 1
ATOM 558 O O . GLY A 1 69 ? 8.914 -3.223 -7.267 1.00 92.62 69 GLY A O 1
ATOM 559 N N . SER A 1 70 ? 7.025 -2.349 -8.137 1.00 93.50 70 SER A N 1
ATOM 560 C CA . SER A 1 70 ? 6.850 -3.361 -9.192 1.00 93.50 70 SER A CA 1
ATOM 561 C C . SER A 1 70 ? 7.964 -3.288 -10.247 1.00 93.50 70 SER A C 1
ATOM 563 O O . SER A 1 70 ? 8.454 -2.199 -10.549 1.00 93.50 70 SER A O 1
ATOM 565 N N . ASN A 1 71 ? 8.327 -4.439 -10.828 1.00 92.75 71 ASN A N 1
ATOM 566 C CA . ASN A 1 71 ? 9.220 -4.523 -11.992 1.00 92.75 71 ASN A CA 1
ATOM 567 C C . ASN A 1 71 ? 8.608 -3.872 -13.240 1.00 92.75 71 ASN A C 1
ATOM 569 O O . ASN A 1 71 ? 9.336 -3.365 -14.093 1.00 92.75 71 ASN A O 1
ATOM 573 N N . ASP A 1 72 ? 7.278 -3.888 -13.346 1.00 92.06 72 ASP A N 1
ATOM 574 C CA . ASP A 1 72 ? 6.551 -3.283 -14.455 1.00 92.06 72 ASP A CA 1
ATOM 575 C C . ASP A 1 72 ? 6.253 -1.800 -14.144 1.00 92.06 72 ASP A C 1
ATOM 577 O O . ASP A 1 72 ? 5.460 -1.505 -13.235 1.00 92.06 72 ASP A O 1
ATOM 581 N N . PRO A 1 73 ? 6.858 -0.848 -14.884 1.00 91.19 73 PRO A N 1
ATOM 582 C CA . PRO A 1 73 ? 6.678 0.580 -14.642 1.00 91.19 73 PRO A CA 1
ATOM 583 C C . PRO A 1 73 ? 5.263 1.075 -14.962 1.00 91.19 73 PRO A C 1
ATOM 585 O O . PRO A 1 73 ? 4.882 2.137 -14.466 1.00 91.19 73 PRO A O 1
ATOM 588 N N . ASP A 1 74 ? 4.480 0.328 -15.744 1.00 91.94 74 ASP A N 1
ATOM 589 C CA . ASP A 1 74 ? 3.116 0.689 -16.138 1.00 91.94 74 ASP A CA 1
ATOM 590 C C . ASP A 1 74 ? 2.052 0.106 -15.185 1.00 91.94 74 ASP A C 1
ATOM 592 O O . ASP A 1 74 ? 0.860 0.417 -15.300 1.00 91.94 74 ASP A O 1
ATOM 596 N N . MET A 1 75 ? 2.465 -0.701 -14.201 1.00 91.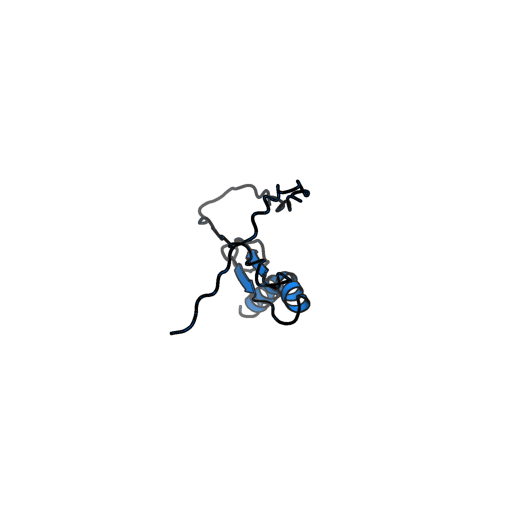75 75 MET A N 1
ATOM 597 C CA . MET A 1 75 ? 1.564 -1.406 -13.292 1.00 91.75 75 MET A CA 1
ATOM 598 C C . MET A 1 75 ? 1.130 -0.549 -12.094 1.00 91.75 75 MET A C 1
ATOM 600 O O . MET A 1 75 ? 1.943 -0.080 -11.296 1.00 91.75 75 MET A O 1
ATOM 604 N N . SER A 1 76 ? -0.183 -0.415 -11.908 1.00 93.19 76 SER A N 1
ATOM 605 C CA . SER A 1 76 ? -0.811 0.216 -10.738 1.00 93.19 76 SER A CA 1
ATOM 606 C C . SER A 1 76 ? -1.399 -0.819 -9.777 1.00 93.19 76 SER A C 1
ATOM 608 O O . SER A 1 76 ? -1.878 -1.860 -10.225 1.00 93.19 76 SER A O 1
ATOM 610 N N . LEU A 1 77 ? -1.465 -0.495 -8.485 1.00 93.94 77 LEU A N 1
ATOM 611 C CA . LEU A 1 77 ? -2.056 -1.353 -7.452 1.00 93.94 77 LEU A CA 1
ATOM 612 C C . LEU A 1 77 ? -3.186 -0.618 -6.723 1.00 93.94 77 LEU A C 1
ATOM 614 O O . LEU A 1 77 ? -3.021 0.526 -6.307 1.00 93.94 77 LEU A O 1
ATOM 618 N N . ALA A 1 78 ? -4.321 -1.284 -6.525 1.00 94.19 78 ALA A N 1
ATOM 619 C CA . ALA A 1 78 ? -5.412 -0.789 -5.691 1.00 94.19 78 ALA A CA 1
ATOM 620 C C . ALA A 1 78 ? -5.906 -1.900 -4.760 1.00 94.19 78 ALA A C 1
ATOM 622 O O . ALA A 1 78 ? -6.047 -3.046 -5.184 1.00 94.19 78 ALA A O 1
ATOM 623 N N . GLY A 1 79 ? -6.175 -1.557 -3.501 1.00 91.81 79 GLY A N 1
ATOM 624 C CA . GLY A 1 79 ? -6.658 -2.489 -2.484 1.00 91.81 79 GLY A CA 1
ATOM 625 C C . GLY A 1 79 ? -7.681 -1.832 -1.567 1.00 91.81 79 GLY A C 1
ATOM 626 O O . GLY A 1 79 ? -7.584 -0.639 -1.284 1.00 91.81 79 GLY A O 1
ATOM 627 N N . VAL A 1 80 ? -8.663 -2.611 -1.114 1.00 92.88 80 VAL A N 1
ATOM 628 C CA . VAL A 1 80 ? -9.661 -2.210 -0.114 1.00 92.88 80 VAL A CA 1
ATOM 629 C C . VAL A 1 80 ? -9.691 -3.291 0.958 1.00 92.88 80 VAL A C 1
ATOM 631 O O . VAL A 1 80 ? -9.860 -4.469 0.646 1.00 92.88 80 VAL A O 1
ATOM 634 N N . PHE A 1 81 ? -9.514 -2.886 2.207 1.00 92.06 81 PHE A N 1
ATOM 635 C CA . PHE A 1 81 ? -9.448 -3.760 3.368 1.00 92.06 81 PHE A CA 1
ATOM 636 C C . PHE A 1 81 ? -10.608 -3.417 4.304 1.00 92.06 81 PHE A C 1
ATOM 638 O O . PHE A 1 81 ? -10.721 -2.273 4.736 1.00 92.06 81 PHE A O 1
ATOM 645 N N . ASP A 1 82 ? -11.468 -4.395 4.595 1.00 90.75 82 ASP A N 1
ATOM 646 C CA . ASP A 1 82 ? -12.550 -4.298 5.587 1.00 90.75 82 ASP A CA 1
ATOM 647 C C . ASP A 1 82 ? -12.001 -4.791 6.927 1.00 90.75 82 ASP A C 1
ATOM 649 O O . ASP A 1 82 ? -11.73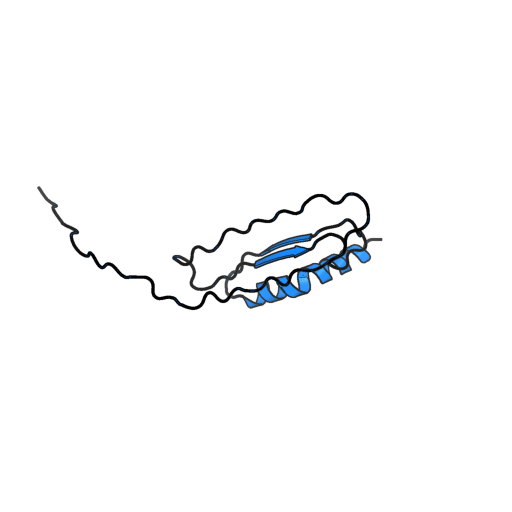1 -5.983 7.105 1.00 90.75 82 ASP A O 1
ATOM 653 N N . GLY A 1 83 ? -11.735 -3.857 7.835 1.00 89.06 83 GLY A N 1
ATOM 654 C CA . GLY A 1 83 ? -11.203 -4.190 9.147 1.00 89.06 83 GLY A CA 1
ATOM 655 C C . GLY A 1 83 ? -12.291 -4.755 10.054 1.00 89.06 83 GLY A C 1
ATOM 656 O O . GLY A 1 83 ? -13.413 -4.250 10.093 1.00 89.06 83 GLY A O 1
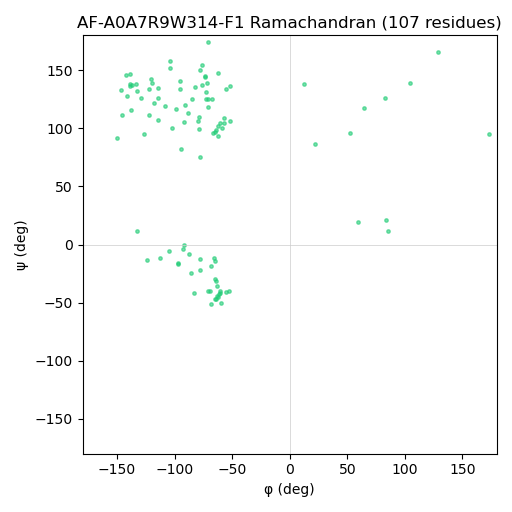ATOM 657 N N . HIS A 1 84 ? -11.956 -5.812 10.795 1.00 89.50 84 HIS A N 1
ATOM 658 C CA . HIS A 1 84 ? -12.852 -6.382 11.792 1.00 89.50 84 HIS A CA 1
ATOM 659 C C . HIS A 1 84 ? -12.094 -6.835 13.036 1.00 89.50 84 HIS A C 1
ATOM 661 O O . HIS A 1 84 ? -11.171 -7.646 12.956 1.00 89.50 84 HIS A O 1
ATOM 667 N N . GLY A 1 85 ? -12.550 -6.375 14.201 1.00 88.50 85 GLY A N 1
ATOM 668 C CA . GLY A 1 85 ? -11.994 -6.785 15.491 1.00 88.50 85 GLY A CA 1
ATOM 669 C C . GLY A 1 85 ? -10.753 -5.990 15.896 1.00 88.50 85 GLY A C 1
ATOM 670 O O . GLY A 1 85 ? -9.982 -6.464 16.729 1.00 88.50 85 GLY A O 1
ATOM 671 N N . GLY A 1 86 ? -10.570 -4.796 15.326 1.00 87.38 86 GLY A N 1
ATOM 672 C CA . GLY A 1 86 ? -9.436 -3.915 15.585 1.00 87.38 86 GLY A CA 1
ATOM 673 C C . GLY A 1 86 ? -8.748 -3.444 14.304 1.00 87.38 86 GLY A C 1
ATOM 674 O O . GLY A 1 86 ? -8.957 -3.984 13.219 1.00 87.38 86 GLY A O 1
ATOM 675 N N . ARG A 1 87 ? -7.905 -2.414 14.438 1.00 89.06 87 ARG A N 1
ATOM 676 C CA . ARG A 1 87 ? -7.263 -1.732 13.302 1.00 89.06 87 ARG A CA 1
ATOM 677 C C . ARG A 1 87 ? -5.842 -2.219 12.998 1.00 89.06 87 ARG A C 1
ATOM 679 O O . ARG A 1 87 ? -5.358 -2.018 11.890 1.00 89.06 87 ARG A O 1
ATOM 686 N N . ASP A 1 88 ? -5.210 -2.932 13.926 1.00 93.19 88 ASP A N 1
ATOM 687 C CA . ASP A 1 88 ? -3.790 -3.306 13.840 1.00 93.19 88 ASP A CA 1
ATOM 688 C C . ASP A 1 88 ? -3.430 -4.055 12.544 1.00 93.19 88 ASP A C 1
ATOM 690 O O . ASP A 1 88 ? -2.393 -3.799 11.932 1.00 93.19 88 ASP A O 1
ATOM 694 N N . ILE A 1 89 ? -4.301 -4.967 12.095 1.00 94.19 89 ILE A N 1
ATOM 695 C CA . ILE A 1 89 ? -4.085 -5.733 10.859 1.00 94.19 89 ILE A CA 1
ATOM 696 C C . ILE A 1 89 ? -4.239 -4.855 9.623 1.00 94.19 89 ILE A C 1
ATOM 698 O O . ILE A 1 89 ? -3.475 -4.991 8.670 1.00 94.19 89 ILE A O 1
ATOM 702 N N . VAL A 1 90 ? -5.213 -3.952 9.629 1.00 93.88 90 VAL A N 1
ATOM 703 C CA . VAL A 1 90 ? -5.434 -3.066 8.492 1.00 93.88 90 VAL A CA 1
ATOM 704 C C . VAL A 1 90 ? -4.289 -2.063 8.367 1.00 93.88 90 VAL A C 1
ATOM 706 O O . VAL A 1 90 ? -3.788 -1.871 7.264 1.00 93.88 90 VAL A O 1
ATOM 709 N N . ASP A 1 91 ? -3.794 -1.526 9.484 1.00 93.31 91 ASP A N 1
ATOM 710 C CA . ASP A 1 91 ? -2.614 -0.654 9.500 1.00 93.31 91 ASP A CA 1
ATOM 711 C C . ASP A 1 91 ? -1.351 -1.402 9.019 1.00 93.31 91 ASP A C 1
ATOM 713 O O . ASP A 1 91 ? -0.501 -0.839 8.323 1.00 93.31 91 ASP A O 1
ATOM 717 N N . PHE A 1 92 ? -1.223 -2.696 9.340 1.00 95.94 92 PHE A N 1
ATOM 718 C CA . PHE A 1 92 ? -0.156 -3.538 8.795 1.00 95.94 92 PHE A CA 1
ATOM 719 C C . PHE A 1 92 ? -0.283 -3.709 7.273 1.00 95.94 92 PHE A C 1
ATOM 721 O O . PHE A 1 92 ? 0.704 -3.545 6.550 1.00 95.94 92 PHE A O 1
ATOM 728 N N . LEU A 1 93 ? -1.484 -4.017 6.774 1.00 95.12 93 LEU A N 1
ATOM 729 C CA . LEU A 1 93 ? -1.736 -4.182 5.341 1.00 95.12 93 LEU A CA 1
ATOM 730 C C . LEU A 1 93 ? -1.495 -2.876 4.580 1.00 95.12 93 LEU A C 1
ATOM 732 O O . LEU A 1 93 ? -0.793 -2.888 3.575 1.00 95.12 93 LEU A O 1
ATOM 736 N N . GLU A 1 94 ? -1.975 -1.744 5.087 1.00 93.56 94 GLU A N 1
ATOM 737 C CA . GLU A 1 94 ? -1.747 -0.425 4.489 1.00 93.56 94 GLU A CA 1
ATOM 738 C C . GLU A 1 94 ? -0.256 -0.148 4.252 1.00 93.56 94 GLU A C 1
ATOM 740 O O . GLU A 1 94 ? 0.131 0.372 3.205 1.00 93.56 94 GLU A O 1
ATOM 745 N N . LYS A 1 95 ? 0.594 -0.550 5.203 1.00 95.31 95 LYS A N 1
ATOM 746 C CA . LYS A 1 95 ? 2.032 -0.285 5.160 1.00 95.31 95 LYS A CA 1
ATOM 747 C C . LYS A 1 95 ? 2.831 -1.283 4.323 1.00 95.31 95 LYS A C 1
ATOM 749 O O . LYS A 1 95 ? 3.768 -0.878 3.641 1.00 95.31 95 LYS A O 1
ATOM 754 N N . PHE A 1 96 ? 2.519 -2.575 4.414 1.00 96.94 96 PHE A N 1
ATOM 755 C CA . PHE A 1 96 ? 3.394 -3.635 3.895 1.00 96.94 96 PHE A CA 1
ATOM 756 C C . PHE A 1 96 ? 2.819 -4.397 2.702 1.00 96.94 96 PHE A C 1
ATOM 758 O O . PHE A 1 96 ? 3.542 -5.166 2.068 1.00 96.94 96 PHE A O 1
ATOM 765 N N . PHE A 1 97 ? 1.537 -4.221 2.378 1.00 96.12 97 PHE A N 1
ATOM 766 C CA . PHE A 1 97 ? 0.897 -4.981 1.306 1.00 96.12 97 PHE A CA 1
ATOM 767 C C . PHE A 1 97 ? 1.586 -4.755 -0.042 1.00 96.12 97 PHE A C 1
ATOM 769 O O . PHE A 1 97 ? 1.985 -5.717 -0.691 1.00 96.12 97 PHE A O 1
ATOM 776 N N . ALA A 1 98 ? 1.797 -3.495 -0.425 1.00 96.50 98 ALA A N 1
ATOM 777 C CA . ALA A 1 98 ? 2.390 -3.161 -1.714 1.00 96.50 98 ALA A CA 1
ATOM 778 C C . ALA A 1 98 ? 3.824 -3.703 -1.866 1.00 96.50 98 ALA A C 1
ATOM 780 O O . ALA A 1 98 ? 4.141 -4.326 -2.876 1.00 96.50 98 ALA A O 1
ATOM 781 N N . GLU A 1 99 ? 4.666 -3.549 -0.838 1.00 95.94 99 GLU A N 1
ATOM 782 C CA . GLU A 1 99 ? 6.045 -4.057 -0.845 1.00 95.94 99 GLU A CA 1
ATOM 783 C C . GLU A 1 99 ? 6.098 -5.584 -0.979 1.00 95.94 99 GLU A C 1
ATOM 785 O O . GLU A 1 99 ? 6.907 -6.111 -1.743 1.00 95.94 99 GLU A O 1
ATOM 790 N N . ASN A 1 100 ? 5.225 -6.299 -0.263 1.00 96.50 100 ASN A N 1
ATOM 791 C CA . ASN A 1 100 ? 5.179 -7.755 -0.341 1.00 96.50 100 ASN A CA 1
ATOM 792 C C . ASN A 1 100 ? 4.749 -8.219 -1.733 1.00 96.50 100 ASN A C 1
ATOM 794 O O . ASN A 1 100 ? 5.432 -9.057 -2.305 1.00 96.50 100 ASN A O 1
ATOM 798 N N . ILE A 1 101 ? 3.694 -7.637 -2.316 1.00 95.88 101 ILE A N 1
ATOM 799 C CA . ILE A 1 101 ? 3.270 -7.989 -3.681 1.00 95.88 101 ILE A CA 1
ATOM 800 C C . ILE A 1 101 ? 4.389 -7.697 -4.691 1.00 95.88 101 ILE A C 1
ATOM 802 O O . ILE A 1 101 ? 4.669 -8.525 -5.551 1.00 95.88 101 ILE A O 1
ATOM 806 N N . ALA A 1 102 ? 5.079 -6.561 -4.561 1.00 95.44 102 ALA A N 1
ATOM 807 C CA . ALA A 1 102 ? 6.205 -6.222 -5.426 1.00 95.44 102 ALA A CA 1
ATOM 808 C C . ALA A 1 102 ? 7.384 -7.197 -5.271 1.00 95.44 102 ALA A C 1
ATOM 810 O O . ALA A 1 102 ? 8.126 -7.426 -6.221 1.00 95.44 102 ALA A O 1
ATOM 811 N N . ARG A 1 103 ? 7.593 -7.761 -4.074 1.00 95.69 103 ARG A N 1
ATOM 812 C CA . ARG A 1 103 ? 8.584 -8.820 -3.850 1.00 95.69 103 ARG A CA 1
ATOM 813 C C . ARG A 1 103 ? 8.177 -10.120 -4.534 1.00 95.69 103 ARG A C 1
ATOM 815 O O . ARG A 1 103 ? 8.986 -10.622 -5.295 1.00 95.69 103 ARG A O 1
ATOM 822 N N . GLU A 1 104 ? 6.959 -10.609 -4.321 1.00 95.06 104 GLU A N 1
ATOM 823 C CA . GLU A 1 104 ? 6.524 -11.881 -4.920 1.00 95.06 104 GLU A CA 1
ATOM 824 C C . GLU A 1 104 ? 6.553 -11.825 -6.457 1.00 95.06 104 GLU A C 1
ATOM 826 O O . GLU A 1 104 ? 7.037 -12.748 -7.096 1.00 95.06 104 GLU A O 1
ATOM 831 N N . LEU A 1 105 ? 6.148 -10.700 -7.061 1.00 93.50 105 LEU A N 1
ATOM 832 C CA . LEU A 1 105 ? 6.192 -10.523 -8.520 1.00 93.50 105 LEU A CA 1
ATOM 833 C C . LEU A 1 105 ? 7.610 -10.516 -9.119 1.00 93.50 105 LEU A C 1
ATOM 835 O O . LEU A 1 105 ? 7.737 -10.594 -10.335 1.00 93.50 105 LEU A O 1
ATOM 839 N N . ARG A 1 106 ? 8.666 -10.374 -8.307 1.00 89.94 106 ARG A N 1
ATOM 840 C CA . ARG A 1 106 ? 10.0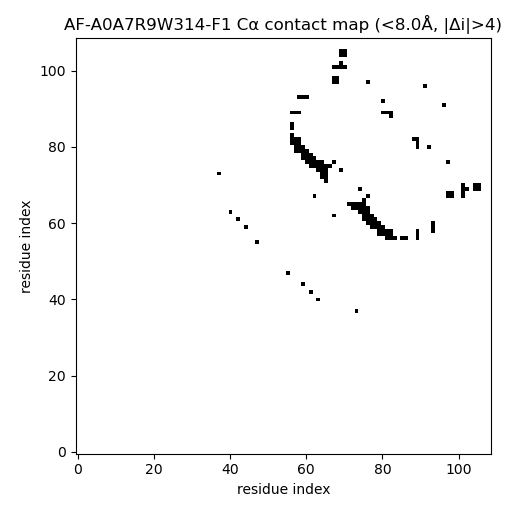64 -10.433 -8.773 1.00 89.94 106 ARG A CA 1
ATOM 841 C C . ARG A 1 106 ? 10.618 -11.847 -8.840 1.00 89.94 106 ARG A C 1
ATOM 843 O O . ARG A 1 106 ? 11.583 -12.059 -9.564 1.00 89.94 106 ARG A O 1
ATOM 850 N N . ASP A 1 107 ? 10.056 -12.765 -8.061 1.00 83.00 107 ASP A N 1
ATOM 851 C CA . ASP A 1 107 ? 10.592 -14.118 -7.905 1.00 83.00 107 ASP A CA 1
ATOM 852 C C . ASP A 1 107 ? 10.049 -15.092 -8.977 1.00 83.00 107 ASP A C 1
ATOM 854 O O . ASP A 1 107 ? 10.546 -16.212 -9.090 1.00 83.00 107 ASP A O 1
ATOM 858 N N . ASP A 1 108 ? 9.064 -14.660 -9.777 1.00 68.88 108 ASP A N 1
ATOM 859 C CA . ASP A 1 108 ? 8.423 -15.440 -10.850 1.00 68.88 108 ASP A CA 1
ATOM 860 C C . ASP A 1 108 ? 9.073 -15.262 -12.250 1.00 68.88 108 ASP A C 1
ATOM 862 O O . ASP A 1 108 ? 8.617 -15.893 -13.211 1.00 68.88 108 ASP A O 1
ATOM 866 N N . ASP A 1 109 ? 10.128 -14.442 -12.372 1.00 57.09 109 ASP A N 1
ATOM 867 C CA . ASP A 1 109 ? 10.913 -14.202 -13.607 1.00 57.09 109 ASP A CA 1
ATOM 868 C C . ASP A 1 109 ? 12.203 -15.055 -13.671 1.00 57.09 109 ASP A C 1
ATOM 870 O O . ASP A 1 109 ? 12.508 -15.603 -14.762 1.00 57.09 109 ASP A O 1
#

Sequence (109 aa):
NFLKDTCKFFGAERRPKPSHVRKTVCEEQKLQMTSTRSRPLFSVAEEMNPSRRSTMEDVHVCHGPNTWGSNDPDMSLAGVFDGHGGRDIVDFLEKFFAENIARELRDDD